Protein AF-A0A7J9ISS4-F1 (afdb_monomer)

Structure (mmCIF, N/CA/C/O backbone):
data_AF-A0A7J9ISS4-F1
#
_entry.id   AF-A0A7J9ISS4-F1
#
loop_
_atom_site.group_PDB
_atom_site.id
_atom_site.type_symbol
_atom_site.label_atom_id
_atom_site.label_alt_id
_atom_site.label_comp_id
_atom_site.label_asym_id
_atom_site.label_entity_id
_atom_site.label_seq_id
_atom_site.pdbx_PDB_ins_code
_atom_site.Cartn_x
_atom_site.Cartn_y
_atom_site.Cartn_z
_atom_site.occupancy
_atom_site.B_iso_or_equiv
_atom_site.auth_seq_id
_atom_site.auth_comp_id
_atom_site.auth_asym_id
_atom_site.auth_atom_id
_atom_site.pdbx_PDB_model_num
ATOM 1 N N . MET A 1 1 ? -11.484 10.064 2.758 1.00 53.19 1 MET A N 1
ATOM 2 C CA . MET A 1 1 ? -10.043 10.270 2.472 1.00 53.19 1 MET A CA 1
ATOM 3 C C . MET A 1 1 ? -9.366 9.026 1.893 1.00 53.19 1 MET A C 1
ATOM 5 O O . MET A 1 1 ? -8.550 9.185 0.997 1.00 53.19 1 MET A O 1
ATOM 9 N N . GLN A 1 2 ? -9.766 7.806 2.283 1.00 54.62 2 GLN A N 1
ATOM 10 C CA . GLN A 1 2 ? -9.220 6.553 1.733 1.00 54.62 2 GLN A CA 1
ATOM 11 C C . GLN A 1 2 ? -9.321 6.408 0.203 1.00 54.62 2 GLN A C 1
ATOM 13 O O . GLN A 1 2 ? -8.368 5.977 -0.433 1.00 54.62 2 GLN A O 1
ATOM 18 N N . SER A 1 3 ? -10.439 6.810 -0.412 1.00 52.31 3 SER A N 1
ATOM 19 C CA . SER A 1 3 ? -10.625 6.671 -1.866 1.00 52.31 3 SER A CA 1
ATOM 20 C C . SER A 1 3 ? -9.616 7.492 -2.674 1.00 52.31 3 SER A C 1
ATOM 22 O O . SER A 1 3 ? -9.183 7.053 -3.729 1.00 52.31 3 SER A O 1
ATOM 24 N N . ILE A 1 4 ? -9.185 8.651 -2.160 1.00 58.16 4 ILE A N 1
ATOM 25 C CA . ILE A 1 4 ? -8.138 9.477 -2.786 1.00 58.16 4 ILE A CA 1
ATOM 26 C C . ILE A 1 4 ? -6.775 8.788 -2.646 1.00 58.16 4 ILE A C 1
ATOM 28 O O . ILE A 1 4 ? -5.988 8.777 -3.589 1.00 58.16 4 ILE A O 1
ATOM 32 N N . GLY A 1 5 ? -6.532 8.162 -1.492 1.00 56.66 5 GLY A N 1
ATOM 33 C CA . GLY A 1 5 ? -5.305 7.425 -1.213 1.00 56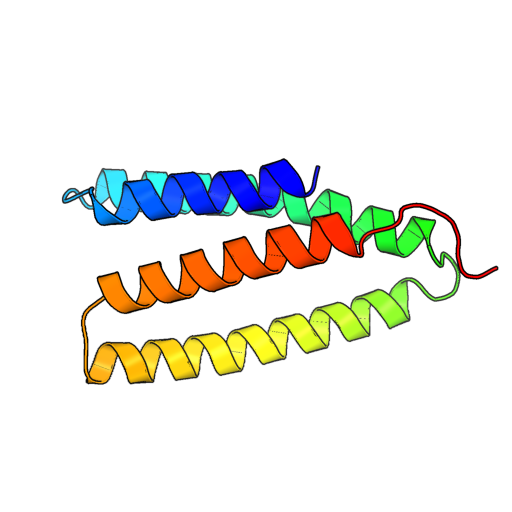.66 5 GLY A CA 1
ATOM 34 C C . GLY A 1 5 ? -5.170 6.084 -1.931 1.00 56.66 5 GLY A C 1
ATOM 35 O O . GLY A 1 5 ? -4.058 5.596 -2.029 1.00 56.66 5 GLY A O 1
ATOM 36 N N . PHE A 1 6 ? -6.249 5.514 -2.477 1.00 62.06 6 PHE A N 1
ATOM 37 C CA . PHE A 1 6 ? -6.183 4.308 -3.315 1.00 62.06 6 PHE A CA 1
ATOM 38 C C . PHE A 1 6 ? -6.308 4.595 -4.817 1.00 62.06 6 PHE A C 1
ATOM 40 O O . PHE A 1 6 ? -5.611 3.975 -5.620 1.00 62.06 6 PHE A O 1
ATOM 47 N N . LEU A 1 7 ? -7.138 5.566 -5.216 1.00 61.81 7 LEU A N 1
ATOM 48 C CA . LEU A 1 7 ? -7.291 5.934 -6.629 1.00 61.81 7 LEU A CA 1
ATOM 49 C C . LEU A 1 7 ? -6.103 6.747 -7.158 1.00 61.81 7 LEU A C 1
ATOM 51 O O . LEU A 1 7 ? -5.750 6.604 -8.326 1.00 61.81 7 LEU A O 1
ATOM 55 N N . GLY A 1 8 ? -5.468 7.566 -6.312 1.00 66.81 8 GLY A N 1
ATOM 56 C CA . GLY A 1 8 ? -4.265 8.319 -6.670 1.00 66.81 8 GLY A CA 1
ATOM 57 C C . GLY A 1 8 ? -3.112 7.407 -7.104 1.00 66.81 8 GLY A C 1
ATOM 58 O O . GLY A 1 8 ? -2.671 7.513 -8.251 1.00 66.81 8 GLY A O 1
ATOM 59 N N . PRO A 1 9 ? -2.678 6.450 -6.262 1.00 63.88 9 PRO A N 1
ATOM 60 C CA . PRO A 1 9 ? -1.641 5.490 -6.627 1.00 63.88 9 PRO A CA 1
ATOM 61 C C . PRO A 1 9 ? -1.992 4.665 -7.865 1.00 63.88 9 PRO A C 1
ATOM 63 O O . PRO A 1 9 ? -1.160 4.519 -8.754 1.00 63.88 9 PRO A O 1
ATOM 66 N N . ALA A 1 10 ? -3.236 4.185 -7.983 1.00 62.97 10 ALA A N 1
ATOM 67 C CA . ALA A 1 10 ? -3.673 3.402 -9.142 1.00 62.97 10 ALA A CA 1
ATOM 68 C C . ALA A 1 10 ? -3.575 4.193 -10.463 1.00 62.97 10 ALA A C 1
ATOM 70 O O . ALA A 1 10 ? -3.132 3.661 -11.485 1.00 62.97 10 ALA A O 1
ATOM 71 N N . PHE A 1 11 ? -3.932 5.479 -10.452 1.00 72.44 11 PHE A N 1
ATOM 72 C CA . PHE A 1 11 ? -3.801 6.347 -11.623 1.00 72.44 11 PHE A CA 1
ATOM 73 C C . PHE A 1 11 ? -2.331 6.619 -11.978 1.00 72.44 11 PHE A C 1
ATOM 75 O O . PHE A 1 11 ? -1.935 6.507 -13.137 1.00 72.44 11 PHE A O 1
ATOM 82 N N . PHE A 1 12 ? -1.489 6.926 -10.991 1.00 66.00 12 PHE A N 1
ATOM 83 C CA . PHE A 1 12 ? -0.075 7.202 -11.255 1.00 66.00 12 PHE A CA 1
ATOM 84 C C . PHE A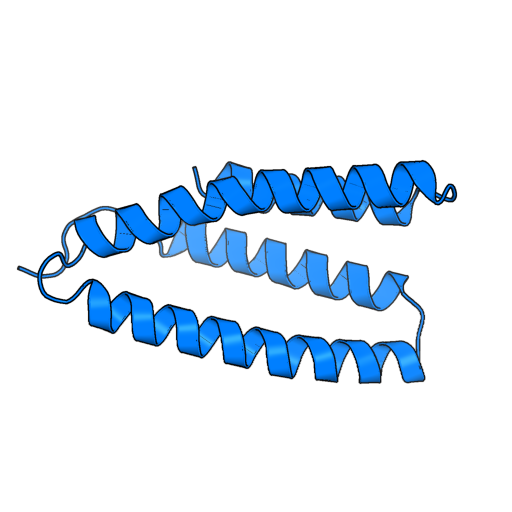 1 12 ? 0.711 5.950 -11.669 1.00 66.00 12 PHE A C 1
ATOM 86 O O . PHE A 1 12 ? 1.585 6.050 -12.529 1.00 66.00 12 PHE A O 1
ATOM 93 N N . LEU A 1 13 ? 0.378 4.771 -11.135 1.00 66.50 13 LEU A N 1
ATOM 94 C CA . LEU A 1 13 ? 0.997 3.497 -11.521 1.00 66.50 13 LEU A CA 1
ATOM 95 C C . LEU A 1 13 ? 0.573 3.033 -12.924 1.00 66.50 13 LEU A C 1
ATOM 97 O O . LEU A 1 13 ? 1.400 2.508 -13.665 1.00 66.50 13 LEU A O 1
ATOM 101 N N . THR A 1 14 ? -0.673 3.277 -13.342 1.00 68.88 14 THR A N 1
ATOM 102 C CA . THR A 1 14 ? -1.109 2.986 -14.726 1.00 68.88 14 THR A CA 1
ATOM 103 C C . THR A 1 14 ? -0.468 3.925 -15.752 1.00 68.88 14 THR A C 1
ATOM 105 O O . THR A 1 14 ? -0.153 3.503 -16.868 1.00 68.88 14 THR A O 1
ATOM 108 N N . GLN A 1 15 ? -0.211 5.183 -15.380 1.00 66.94 15 GLN A N 1
ATOM 109 C CA . GLN A 1 15 ? 0.572 6.104 -16.211 1.00 66.94 15 GLN A CA 1
ATOM 110 C C . GLN A 1 15 ? 2.064 5.748 -16.235 1.00 66.94 15 GLN A C 1
ATOM 112 O O . GLN A 1 15 ? 2.701 5.899 -17.275 1.00 66.94 15 GLN A O 1
ATOM 117 N N . LEU A 1 16 ? 2.613 5.212 -15.140 1.00 65.38 16 LEU A N 1
ATOM 118 C CA . LEU A 1 16 ? 4.007 4.766 -15.059 1.00 65.38 16 LEU A CA 1
ATOM 119 C C . LEU A 1 16 ? 4.355 3.711 -16.124 1.00 65.38 16 LEU A C 1
ATOM 121 O O . LEU A 1 16 ? 5.403 3.822 -16.752 1.00 65.38 16 LEU A O 1
ATOM 125 N N . SER A 1 17 ? 3.472 2.734 -16.367 1.00 62.78 17 SER A N 1
ATOM 126 C CA . SER A 1 17 ? 3.687 1.666 -17.366 1.00 62.78 17 SER A CA 1
ATOM 127 C C . SER A 1 17 ? 3.790 2.20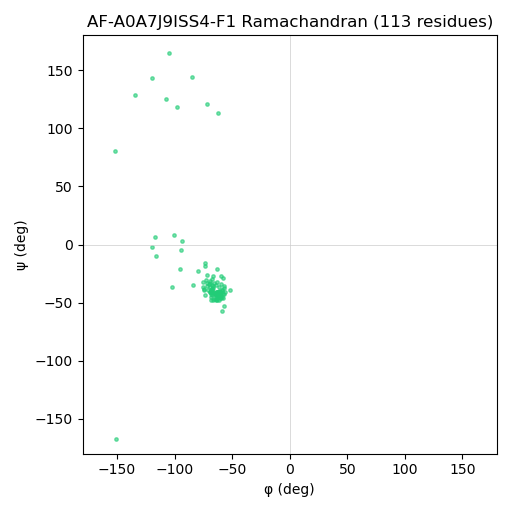0 -18.810 1.00 62.78 17 SER A C 1
ATOM 129 O O . SER A 1 17 ? 4.431 1.590 -19.659 1.00 62.78 17 SER A O 1
ATOM 131 N N . HIS A 1 18 ? 3.266 3.401 -19.091 1.00 65.94 18 HIS A N 1
ATOM 132 C CA . HIS A 1 18 ? 3.356 4.039 -20.413 1.00 65.94 18 HIS A CA 1
ATOM 133 C C . HIS A 1 18 ? 4.541 5.014 -20.564 1.00 65.94 18 HIS A C 1
ATOM 135 O O . HIS A 1 18 ? 4.770 5.560 -21.649 1.00 65.94 18 HIS A O 1
ATOM 141 N N . VAL A 1 19 ? 5.304 5.268 -19.497 1.00 67.88 19 VAL A N 1
ATOM 142 C CA . VAL A 1 19 ? 6.376 6.270 -19.483 1.00 67.88 19 VAL A CA 1
ATOM 143 C C . VAL A 1 19 ? 7.740 5.620 -19.727 1.00 67.88 19 VAL A C 1
ATOM 145 O O . VAL A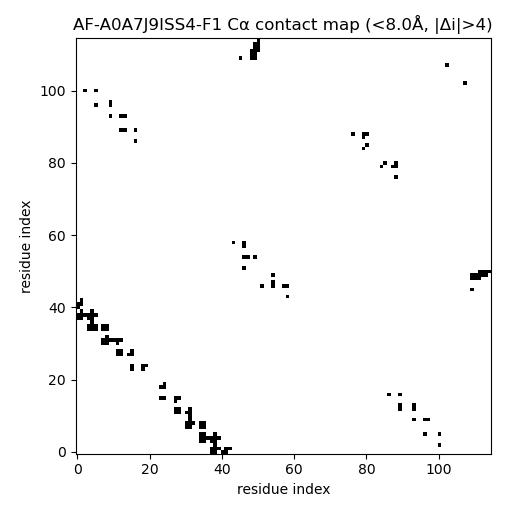 1 19 ? 8.247 4.862 -18.913 1.00 67.88 19 VAL A O 1
ATOM 148 N N . ASN A 1 20 ? 8.400 6.022 -20.816 1.00 63.81 20 ASN A N 1
ATOM 149 C CA . ASN A 1 20 ? 9.740 5.544 -21.191 1.00 63.81 20 ASN A CA 1
ATOM 150 C C . ASN A 1 20 ? 10.893 6.437 -20.676 1.00 63.81 20 ASN A C 1
ATOM 152 O O . ASN A 1 20 ? 12.057 6.198 -20.990 1.00 63.81 20 ASN A O 1
ATOM 156 N N . SER A 1 21 ? 10.588 7.494 -19.910 1.00 76.88 21 SER A N 1
ATOM 157 C CA . SER A 1 21 ? 11.576 8.450 -19.390 1.00 76.88 21 SER A CA 1
ATOM 158 C C . SER A 1 21 ? 11.797 8.269 -17.880 1.00 76.88 21 SER A C 1
ATOM 160 O O . SER A 1 21 ? 10.832 8.389 -17.119 1.00 76.88 21 SER A O 1
ATOM 162 N N . PRO A 1 22 ? 13.048 8.074 -17.411 1.00 72.12 22 PRO A N 1
ATOM 163 C CA . PRO A 1 22 ? 13.356 7.866 -15.993 1.00 72.12 22 PRO A CA 1
ATOM 164 C C . PRO A 1 22 ? 12.869 9.002 -15.084 1.00 72.12 22 PRO A C 1
ATOM 166 O O . PRO A 1 22 ? 12.386 8.757 -13.983 1.00 72.12 22 PRO A O 1
ATOM 169 N N . ALA A 1 23 ? 12.950 10.253 -15.549 1.00 76.31 23 ALA A N 1
ATOM 170 C CA . ALA A 1 23 ? 12.540 11.416 -14.762 1.00 76.31 23 ALA A CA 1
ATOM 171 C C . ALA A 1 23 ? 11.018 11.460 -14.540 1.00 76.31 23 ALA A C 1
ATOM 173 O O . ALA A 1 23 ?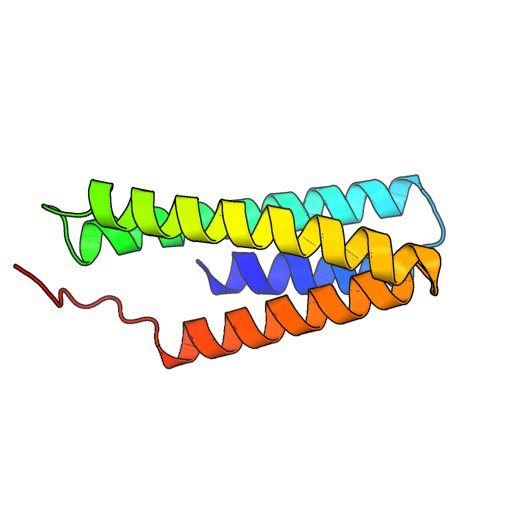 10.556 11.745 -13.436 1.00 76.31 23 ALA A O 1
ATOM 174 N N . MET A 1 24 ? 10.230 11.128 -15.569 1.00 71.88 24 MET A N 1
ATOM 175 C CA . MET A 1 24 ? 8.769 11.045 -15.445 1.00 71.88 24 MET A CA 1
ATOM 176 C C . MET A 1 24 ? 8.333 9.815 -14.648 1.00 71.88 24 MET A C 1
ATOM 178 O O . MET A 1 24 ? 7.335 9.895 -13.933 1.00 71.88 24 MET A O 1
ATOM 182 N N . ALA A 1 25 ? 9.097 8.720 -14.703 1.00 71.56 25 ALA A N 1
ATOM 183 C CA . ALA A 1 25 ? 8.833 7.544 -13.884 1.00 71.56 25 ALA A CA 1
ATOM 184 C C . ALA A 1 25 ? 8.983 7.855 -12.384 1.00 71.56 25 ALA A C 1
ATOM 186 O O . ALA A 1 25 ? 8.085 7.571 -11.591 1.00 71.56 25 ALA A O 1
ATOM 187 N N . VAL A 1 26 ? 10.071 8.532 -12.001 1.00 76.62 26 VAL A N 1
ATOM 188 C CA . VAL A 1 26 ? 10.305 8.955 -10.610 1.00 76.62 26 VAL A CA 1
ATOM 189 C C . VAL A 1 26 ? 9.230 9.934 -10.132 1.00 76.62 26 VAL A C 1
ATOM 191 O O . VAL A 1 26 ? 8.738 9.795 -9.014 1.00 76.62 26 VAL A O 1
ATOM 194 N N . LEU A 1 27 ? 8.814 10.886 -10.974 1.00 78.81 27 LEU A N 1
ATOM 195 C CA . LEU A 1 27 ? 7.727 11.810 -10.632 1.00 78.81 27 LEU A CA 1
ATOM 196 C C . LEU A 1 27 ? 6.392 11.083 -10.418 1.00 78.81 27 LEU A C 1
ATOM 198 O O . LEU A 1 27 ? 5.713 11.355 -9.432 1.00 78.81 27 LEU A O 1
ATOM 202 N N . CYS A 1 28 ? 6.034 10.127 -11.280 1.00 74.25 28 CYS A N 1
ATOM 203 C CA . CYS A 1 28 ? 4.808 9.342 -11.107 1.00 74.25 28 CYS A CA 1
ATOM 204 C C . CYS A 1 28 ? 4.852 8.489 -9.833 1.00 74.25 28 CYS A C 1
ATOM 206 O O . CYS A 1 28 ? 3.874 8.466 -9.087 1.00 74.25 28 CYS A O 1
ATOM 208 N N . MET A 1 29 ? 5.988 7.851 -9.530 1.00 72.69 29 MET A N 1
ATOM 209 C CA . MET A 1 29 ? 6.155 7.117 -8.270 1.00 72.69 29 MET A CA 1
ATOM 210 C C . MET A 1 29 ? 6.035 8.038 -7.049 1.00 72.69 29 MET A C 1
ATOM 212 O O . MET A 1 29 ? 5.330 7.704 -6.098 1.00 72.69 29 MET A O 1
ATOM 216 N N . ALA A 1 30 ? 6.652 9.222 -7.084 1.00 78.94 30 ALA A N 1
ATOM 217 C CA . ALA A 1 30 ? 6.564 10.192 -5.995 1.00 78.94 30 ALA A CA 1
ATOM 218 C C . ALA A 1 30 ? 5.124 10.691 -5.778 1.00 78.94 30 ALA A C 1
ATOM 220 O O . ALA A 1 30 ? 4.658 10.762 -4.640 1.00 78.94 30 ALA A O 1
ATOM 221 N N . CYS A 1 31 ? 4.389 10.986 -6.854 1.00 76.25 31 CYS A N 1
ATOM 222 C CA . CYS A 1 31 ? 2.984 11.395 -6.775 1.00 76.25 31 CYS A CA 1
ATOM 223 C C . CYS A 1 31 ? 2.063 10.262 -6.292 1.00 76.25 31 CYS A C 1
ATOM 225 O O . CYS A 1 31 ? 1.158 10.514 -5.491 1.00 76.25 31 CYS A O 1
ATOM 227 N N . SER A 1 32 ? 2.321 9.021 -6.716 1.00 72.56 32 SER A N 1
ATOM 228 C CA . SER A 1 32 ? 1.650 7.818 -6.206 1.00 72.56 32 SER A CA 1
ATOM 229 C C . SER A 1 32 ? 1.834 7.699 -4.692 1.00 72.56 32 SER A C 1
ATOM 231 O O . SER A 1 32 ? 0.870 7.626 -3.937 1.00 72.56 32 SER A O 1
ATOM 233 N N . GLN A 1 33 ? 3.075 7.764 -4.217 1.00 73.19 33 GLN A N 1
ATOM 234 C CA . GLN A 1 33 ? 3.380 7.602 -2.795 1.00 73.19 33 GLN A CA 1
ATOM 235 C C . GLN A 1 33 ? 2.882 8.786 -1.947 1.00 73.19 33 GLN A C 1
ATOM 237 O O . GLN A 1 33 ? 2.453 8.609 -0.808 1.00 73.19 33 GLN A O 1
ATOM 242 N N . GLY A 1 34 ? 2.859 9.991 -2.524 1.00 74.38 34 GLY A N 1
ATOM 243 C CA . GLY A 1 34 ? 2.269 11.173 -1.899 1.00 74.38 34 GLY A CA 1
ATOM 244 C C . GLY A 1 34 ? 0.750 11.079 -1.737 1.00 74.38 34 GLY A C 1
ATOM 245 O O . GLY A 1 34 ? 0.218 11.538 -0.729 1.00 74.38 34 GLY A O 1
ATOM 246 N N . THR A 1 35 ? 0.044 10.456 -2.686 1.00 69.25 35 THR A N 1
ATOM 247 C CA . THR A 1 35 ? -1.400 10.210 -2.546 1.00 69.25 35 THR A CA 1
ATOM 248 C C . THR A 1 35 ? -1.693 9.067 -1.576 1.00 69.25 35 THR A C 1
ATOM 250 O O . THR A 1 35 ? -2.606 9.206 -0.764 1.00 69.25 35 THR A O 1
ATOM 253 N N . ASP A 1 36 ? -0.876 8.012 -1.549 1.00 66.50 36 ASP A N 1
ATOM 254 C CA . ASP A 1 36 ? -0.970 6.925 -0.558 1.00 66.50 36 ASP A CA 1
ATOM 255 C C . ASP A 1 36 ? -0.870 7.440 0.896 1.00 66.50 36 ASP A C 1
ATOM 257 O O . ASP A 1 36 ? -1.623 7.012 1.773 1.00 66.50 36 ASP A O 1
ATOM 261 N N . ALA A 1 37 ? -0.054 8.472 1.147 1.00 67.75 37 ALA A N 1
ATOM 262 C CA . ALA A 1 37 ? 0.053 9.109 2.463 1.00 67.75 37 ALA A CA 1
ATOM 263 C C . ALA A 1 37 ? -1.277 9.703 2.983 1.00 67.75 37 ALA A C 1
ATOM 265 O O . ALA A 1 37 ? -1.501 9.744 4.194 1.00 67.75 37 ALA A O 1
ATOM 266 N N . PHE A 1 38 ? -2.205 10.099 2.101 1.00 65.81 38 PHE A N 1
ATOM 267 C CA . PHE A 1 38 ? -3.556 10.522 2.502 1.00 65.81 38 PHE A CA 1
ATOM 268 C C . PHE A 1 38 ? -4.456 9.347 2.922 1.00 65.81 38 PHE A C 1
ATOM 270 O O . PHE A 1 38 ? -5.455 9.561 3.609 1.00 65.81 38 PHE A O 1
ATOM 277 N N . SER A 1 39 ? -4.120 8.107 2.550 1.00 64.62 39 SER A N 1
ATOM 278 C CA . SER A 1 39 ? -4.797 6.898 3.043 1.00 64.62 39 SER A CA 1
ATOM 279 C C . SER A 1 39 ? -4.493 6.674 4.527 1.00 64.62 39 SER A C 1
ATOM 281 O O . SER A 1 39 ? -5.373 6.310 5.311 1.00 64.62 39 SER A O 1
ATOM 283 N N . GLN A 1 40 ? -3.264 6.976 4.952 1.00 64.50 40 GLN A N 1
ATOM 284 C CA . GLN A 1 40 ? -2.851 6.799 6.341 1.00 64.50 40 GLN A CA 1
ATOM 285 C C . GLN A 1 40 ? -3.692 7.635 7.315 1.00 64.50 40 GLN A C 1
ATOM 287 O O . GLN A 1 40 ? -4.122 7.107 8.338 1.00 64.50 40 GLN A O 1
ATOM 292 N N . SER A 1 41 ? -4.027 8.888 6.981 1.00 64.88 41 SER A N 1
ATOM 293 C CA . SER A 1 41 ? -4.867 9.727 7.853 1.00 64.88 41 SER A CA 1
ATOM 294 C C . SER A 1 41 ? -6.266 9.140 8.079 1.00 64.88 41 SER A C 1
ATOM 296 O O . SER A 1 41 ? -6.776 9.196 9.193 1.00 64.88 41 SER A O 1
ATOM 298 N N . GLY A 1 42 ? -6.860 8.508 7.061 1.00 63.25 42 GLY A N 1
ATOM 299 C CA . GLY A 1 42 ? -8.143 7.813 7.196 1.00 63.25 42 GLY A CA 1
ATOM 300 C C . GLY A 1 42 ? -8.050 6.556 8.060 1.00 63.25 42 GLY A C 1
ATOM 301 O O . GLY A 1 42 ? -8.930 6.304 8.880 1.00 63.25 42 GLY A O 1
ATOM 302 N N . LEU A 1 43 ? -6.956 5.801 7.933 1.00 64.12 43 LEU A N 1
ATOM 303 C CA . LEU A 1 43 ? -6.767 4.546 8.655 1.00 64.12 43 LEU A CA 1
ATOM 304 C C . LEU A 1 43 ? -6.586 4.798 10.159 1.00 64.12 43 LEU A C 1
ATOM 306 O O . LEU A 1 43 ? -7.289 4.183 10.959 1.00 64.12 43 LEU A O 1
ATOM 310 N N . TYR A 1 44 ? -5.723 5.739 10.554 1.00 63.34 44 TYR A N 1
ATOM 311 C CA . TYR A 1 44 ? -5.483 6.042 11.972 1.00 63.34 44 TYR A CA 1
ATOM 312 C C . TYR A 1 44 ? -6.706 6.648 12.672 1.00 63.34 44 TYR A C 1
ATOM 314 O O . TYR A 1 44 ? -7.010 6.245 13.796 1.00 63.34 44 TYR A O 1
ATOM 322 N N . SER A 1 45 ? -7.431 7.561 12.014 1.00 62.31 45 SER A N 1
ATOM 323 C CA . SER A 1 45 ? -8.662 8.134 12.575 1.00 62.31 45 SER A CA 1
ATOM 324 C C . SER A 1 45 ? -9.752 7.073 12.747 1.00 62.31 45 SER A C 1
ATOM 326 O O . SER A 1 45 ? -10.334 6.978 13.822 1.00 62.31 45 SER A O 1
ATOM 328 N N . ASN A 1 46 ? -9.940 6.181 11.767 1.00 64.44 46 ASN A N 1
ATOM 329 C CA . ASN A 1 46 ? -10.972 5.143 11.847 1.00 64.44 46 ASN A CA 1
ATOM 330 C C . ASN A 1 46 ? -10.726 4.137 12.992 1.00 64.44 46 ASN A C 1
ATOM 332 O O . ASN A 1 46 ? -11.664 3.687 13.641 1.00 64.44 46 ASN A O 1
ATOM 336 N N . HIS A 1 47 ? -9.465 3.804 13.295 1.00 62.94 47 HIS A N 1
ATOM 337 C CA . HIS A 1 47 ? -9.143 2.917 14.426 1.00 62.94 47 HIS A CA 1
ATOM 338 C C . HIS A 1 47 ? -9.451 3.569 15.783 1.00 62.94 47 HIS A C 1
ATOM 340 O O . HIS A 1 47 ? -9.853 2.877 16.722 1.00 62.94 47 HIS A O 1
ATOM 346 N N . GLN A 1 48 ? -9.256 4.886 15.897 1.00 59.44 48 GLN A N 1
ATOM 347 C CA . GLN A 1 48 ? -9.583 5.638 17.110 1.00 59.44 48 GLN A CA 1
ATOM 348 C C . GLN A 1 48 ? -11.090 5.847 17.271 1.00 59.44 48 GLN A C 1
ATOM 350 O O . GLN A 1 48 ? -11.588 5.728 18.392 1.00 59.44 48 GLN A O 1
ATOM 355 N N . ASP A 1 49 ? -11.804 6.095 16.172 1.00 65.44 49 ASP A N 1
ATOM 356 C CA . ASP A 1 49 ? -13.255 6.293 16.182 1.00 65.44 49 ASP A CA 1
ATOM 357 C C . ASP A 1 49 ? -14.010 4.994 16.515 1.00 65.44 49 ASP A C 1
ATOM 359 O O . ASP A 1 49 ? -14.948 5.021 17.314 1.00 65.44 49 ASP A O 1
ATOM 363 N N . ILE A 1 50 ? -13.571 3.845 15.978 1.00 63.75 50 ILE A N 1
ATOM 364 C CA . ILE A 1 50 ? -14.231 2.541 16.183 1.00 63.75 50 ILE A CA 1
ATOM 365 C C . ILE A 1 50 ? -13.982 1.963 17.582 1.00 63.75 50 ILE A C 1
ATOM 367 O O . ILE A 1 50 ? -14.890 1.360 18.152 1.00 63.75 50 ILE A O 1
ATOM 371 N N . ALA A 1 51 ? -12.768 2.094 18.129 1.00 59.84 51 ALA A N 1
ATOM 372 C CA . ALA A 1 51 ? -12.420 1.493 19.418 1.00 59.84 51 ALA A CA 1
ATOM 373 C C . ALA A 1 51 ? -11.326 2.296 20.150 1.00 59.84 51 ALA A C 1
ATOM 375 O O . ALA A 1 51 ? -10.158 1.894 20.161 1.00 59.84 51 ALA A O 1
ATOM 376 N N . PRO A 1 52 ? -11.666 3.402 20.835 1.00 63.56 52 PRO A N 1
ATOM 377 C CA . PRO A 1 52 ? -10.678 4.275 21.474 1.00 63.56 52 PRO A CA 1
ATOM 378 C C . PRO A 1 52 ? -9.826 3.549 22.530 1.00 63.56 52 PRO A C 1
ATOM 380 O O . PRO A 1 52 ? -8.626 3.808 22.639 1.00 63.56 52 PRO A O 1
ATOM 383 N N . ARG A 1 53 ? -10.407 2.577 23.250 1.00 68.06 53 ARG A N 1
ATOM 384 C CA . ARG A 1 53 ? -9.738 1.807 24.315 1.00 68.06 53 ARG A CA 1
ATOM 385 C C . ARG A 1 53 ? -8.825 0.678 23.806 1.00 68.06 53 ARG A C 1
ATOM 387 O O . ARG A 1 53 ? -7.896 0.297 24.512 1.00 68.06 53 ARG A O 1
ATOM 394 N N . TYR A 1 54 ? -9.055 0.179 22.587 1.00 70.25 54 TYR A N 1
ATOM 395 C CA . TYR A 1 54 ? -8.281 -0.907 21.954 1.00 70.25 54 TYR A CA 1
ATOM 396 C C . TYR A 1 54 ? -7.548 -0.473 20.675 1.00 70.25 54 TYR A C 1
ATOM 398 O O . TYR A 1 54 ? -6.928 -1.302 20.007 1.00 70.25 54 TYR A O 1
ATOM 406 N N . SER A 1 55 ? -7.570 0.822 20.354 1.00 66.81 55 SER A N 1
ATOM 407 C CA . SER A 1 55 ? -6.980 1.416 19.148 1.00 66.81 55 SER A CA 1
ATOM 408 C C . SER A 1 55 ? -5.514 1.021 18.946 1.00 66.81 55 SER A C 1
ATOM 410 O O . SER A 1 55 ? -5.117 0.702 17.830 1.00 66.81 55 SER A O 1
ATOM 412 N N . GLY A 1 56 ? -4.726 0.941 20.026 1.00 70.88 56 GLY A N 1
ATOM 413 C CA . GLY A 1 56 ? -3.331 0.491 19.976 1.00 70.88 56 GLY A CA 1
ATOM 414 C C . GLY A 1 56 ? -3.159 -0.984 19.591 1.00 70.88 56 GLY A C 1
ATOM 415 O O . GLY A 1 56 ? -2.249 -1.316 18.835 1.00 70.88 56 GLY A O 1
ATOM 416 N N . VAL A 1 57 ? -4.045 -1.873 20.054 1.00 77.12 57 VAL A N 1
ATOM 417 C CA . VAL A 1 57 ? -4.002 -3.310 19.715 1.00 77.12 57 VAL A CA 1
ATOM 418 C C . VAL A 1 57 ? -4.459 -3.533 18.276 1.00 77.12 57 VAL A C 1
ATOM 420 O O . VAL A 1 57 ? -3.806 -4.267 17.536 1.00 77.12 57 VAL A O 1
ATOM 423 N N . LEU A 1 58 ? -5.536 -2.860 17.858 1.00 71.25 58 LEU A N 1
ATOM 424 C CA . LEU A 1 58 ? -6.005 -2.900 16.472 1.00 71.25 58 LEU A CA 1
ATOM 425 C C . LEU A 1 58 ? -4.942 -2.352 15.517 1.00 71.25 58 LEU A C 1
ATOM 427 O O . LEU A 1 58 ? -4.662 -2.971 14.495 1.00 71.25 58 LEU A O 1
ATOM 431 N N . LEU A 1 59 ? -4.289 -1.245 15.879 1.00 75.62 59 LEU A N 1
ATOM 432 C CA . LEU A 1 59 ? -3.204 -0.689 15.081 1.00 75.62 59 LEU A CA 1
ATOM 433 C C . LEU A 1 59 ? -2.008 -1.646 14.994 1.00 75.62 59 LEU A C 1
ATOM 435 O O . LEU A 1 59 ? -1.446 -1.819 13.915 1.00 75.62 59 LEU A O 1
ATOM 439 N N . GLY A 1 60 ? -1.635 -2.290 16.104 1.00 79.00 60 GLY A N 1
ATOM 440 C CA . GLY A 1 60 ? -0.563 -3.285 16.125 1.00 79.00 60 GLY A CA 1
ATOM 441 C C . GLY A 1 60 ? -0.862 -4.496 15.235 1.00 79.00 60 GLY A C 1
ATOM 442 O O . GLY A 1 60 ? 0.004 -4.930 14.473 1.00 79.00 60 GLY A O 1
ATOM 443 N N . LEU A 1 61 ? -2.097 -5.006 15.272 1.00 82.06 61 LEU A N 1
ATOM 444 C CA . LEU A 1 61 ? -2.550 -6.098 14.403 1.00 82.06 61 LEU A CA 1
ATOM 445 C C . LEU A 1 61 ? -2.525 -5.692 12.924 1.00 82.06 61 LEU A C 1
ATOM 447 O O . LEU A 1 61 ? -1.946 -6.409 12.106 1.00 82.06 61 LEU A O 1
ATOM 451 N N . SER A 1 62 ? -3.075 -4.523 12.590 1.00 75.25 62 SER A N 1
ATOM 452 C CA . SER A 1 62 ? -3.071 -3.981 11.226 1.00 75.25 62 SER A CA 1
ATOM 453 C C . SER A 1 62 ? -1.650 -3.760 10.700 1.00 75.25 62 SER A C 1
ATOM 455 O O . SER A 1 62 ? -1.347 -4.121 9.564 1.00 75.25 62 SER A O 1
ATOM 457 N N . ASN A 1 63 ? -0.746 -3.225 11.527 1.00 80.62 63 ASN A N 1
ATOM 458 C CA . ASN A 1 63 ? 0.652 -3.024 11.148 1.00 80.62 63 ASN A CA 1
ATOM 459 C C . ASN A 1 63 ? 1.373 -4.360 10.916 1.00 80.62 63 ASN A C 1
ATOM 461 O O . ASN A 1 63 ? 2.060 -4.516 9.910 1.00 80.62 63 ASN A O 1
ATOM 465 N N . THR A 1 64 ? 1.146 -5.349 11.785 1.00 84.06 64 THR A N 1
ATOM 466 C CA . THR A 1 64 ? 1.714 -6.698 11.631 1.00 84.06 64 THR A CA 1
ATOM 467 C C . THR A 1 64 ? 1.250 -7.342 10.324 1.00 84.06 64 THR A C 1
ATOM 469 O O . THR A 1 64 ? 2.071 -7.861 9.567 1.00 84.06 64 THR A O 1
ATOM 472 N N . ALA A 1 65 ? -0.048 -7.259 10.016 1.00 82.12 65 ALA A N 1
ATOM 473 C CA . ALA A 1 65 ? -0.589 -7.735 8.747 1.00 82.12 65 ALA A CA 1
ATOM 474 C C . ALA A 1 65 ? 0.031 -6.995 7.547 1.00 82.12 65 ALA A C 1
ATOM 476 O O . ALA A 1 65 ? 0.396 -7.633 6.560 1.00 82.12 65 ALA A O 1
ATOM 477 N N . GLY A 1 66 ? 0.219 -5.675 7.652 1.00 79.94 66 GLY A N 1
ATOM 478 C CA . GLY A 1 66 ? 0.876 -4.861 6.626 1.00 79.94 66 GLY A CA 1
ATOM 479 C C . GLY A 1 66 ? 2.333 -5.261 6.376 1.00 79.94 66 GLY A C 1
ATOM 480 O O . GLY A 1 66 ? 2.742 -5.407 5.225 1.00 79.94 66 GLY A O 1
ATOM 481 N N . VAL A 1 67 ? 3.107 -5.512 7.435 1.00 84.25 67 VAL A N 1
ATOM 482 C CA . VAL A 1 67 ? 4.498 -5.982 7.316 1.00 84.25 67 VAL A CA 1
ATOM 483 C C . VAL A 1 67 ? 4.551 -7.364 6.667 1.00 84.25 67 VAL A C 1
ATOM 485 O O . VAL A 1 67 ? 5.341 -7.568 5.748 1.00 84.25 67 VAL A O 1
ATOM 488 N N . LEU A 1 68 ? 3.689 -8.298 7.082 1.00 87.06 68 LEU A N 1
ATOM 489 C CA . LEU A 1 68 ? 3.610 -9.623 6.460 1.00 87.06 68 LEU A CA 1
ATOM 490 C C . LEU A 1 68 ? 3.259 -9.522 4.972 1.00 87.06 68 LEU A C 1
ATOM 492 O O . LEU A 1 68 ? 3.933 -10.134 4.145 1.00 87.06 68 LEU A O 1
ATOM 496 N N . ALA A 1 69 ? 2.266 -8.703 4.616 1.00 81.25 69 ALA A N 1
ATOM 497 C CA . ALA A 1 69 ? 1.914 -8.444 3.223 1.00 81.25 69 ALA A CA 1
ATOM 498 C C . ALA A 1 69 ? 3.094 -7.855 2.432 1.00 81.25 69 ALA A C 1
ATOM 500 O O . ALA A 1 69 ? 3.327 -8.268 1.299 1.00 81.25 69 ALA A O 1
ATOM 501 N N . GLY A 1 70 ? 3.888 -6.963 3.034 1.00 81.44 70 GLY A N 1
ATOM 502 C CA . GLY A 1 70 ? 5.110 -6.430 2.427 1.00 81.44 70 GLY A CA 1
ATOM 503 C C . GLY A 1 70 ? 6.184 -7.497 2.186 1.00 81.44 70 GLY A C 1
ATOM 504 O O . GLY A 1 70 ? 6.783 -7.534 1.108 1.00 81.44 70 GLY A O 1
ATOM 505 N N . VAL A 1 71 ? 6.400 -8.402 3.145 1.00 87.50 71 VAL A N 1
ATOM 506 C CA . VAL A 1 71 ? 7.355 -9.520 3.019 1.00 87.50 71 VAL A CA 1
ATOM 507 C C . VAL A 1 71 ? 6.928 -10.486 1.910 1.00 87.50 71 VAL A C 1
ATOM 509 O O . VAL A 1 71 ? 7.728 -10.829 1.039 1.00 87.50 71 VAL 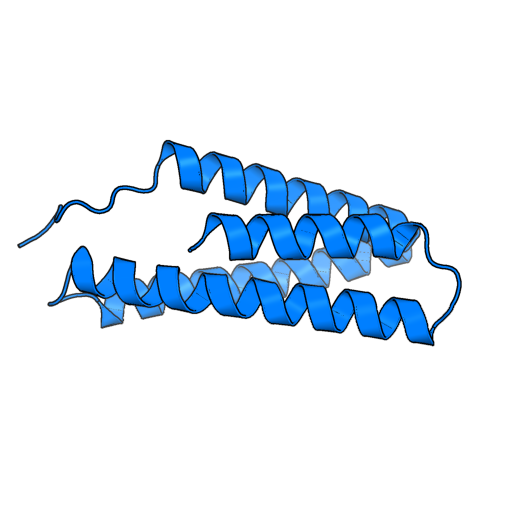A O 1
ATOM 512 N N . PHE A 1 72 ? 5.659 -10.896 1.891 1.00 86.44 72 PHE A N 1
ATOM 513 C CA . PHE A 1 72 ? 5.148 -11.771 0.833 1.00 86.44 72 PHE A CA 1
ATOM 514 C C . PHE A 1 72 ? 5.112 -11.064 -0.526 1.00 86.44 72 PHE A C 1
ATOM 516 O O . PHE A 1 72 ? 5.459 -11.672 -1.536 1.00 86.44 72 PHE A O 1
ATOM 523 N N . GLY A 1 73 ? 4.757 -9.778 -0.558 1.00 83.69 73 GLY A N 1
ATOM 524 C CA . GLY A 1 73 ? 4.717 -8.970 -1.775 1.00 83.69 73 GLY A CA 1
ATOM 525 C C . GLY A 1 73 ? 6.094 -8.791 -2.413 1.00 83.69 73 GLY A C 1
ATOM 526 O O . GLY A 1 73 ? 6.231 -8.931 -3.628 1.00 83.69 73 GLY A O 1
ATOM 527 N N . THR A 1 74 ? 7.138 -8.563 -1.611 1.00 86.19 74 THR A N 1
ATOM 528 C CA . THR A 1 74 ? 8.523 -8.491 -2.112 1.00 86.19 74 THR A CA 1
ATOM 529 C C . THR A 1 74 ? 9.025 -9.844 -2.610 1.00 86.19 74 THR A C 1
ATOM 531 O O . THR A 1 74 ? 9.606 -9.905 -3.695 1.00 86.19 74 THR A O 1
ATOM 534 N N . ALA A 1 75 ? 8.745 -10.937 -1.894 1.00 86.62 75 ALA A N 1
ATOM 535 C CA . ALA A 1 75 ? 9.083 -12.286 -2.354 1.00 86.62 75 ALA A CA 1
ATOM 536 C C . ALA A 1 75 ? 8.373 -12.646 -3.675 1.00 86.62 75 ALA A C 1
ATOM 538 O O . ALA A 1 75 ? 9.011 -13.133 -4.611 1.00 86.62 75 ALA A O 1
ATOM 539 N N . ALA A 1 76 ? 7.074 -12.349 -3.783 1.00 83.25 76 ALA A N 1
ATOM 540 C CA . ALA A 1 76 ? 6.289 -12.570 -4.995 1.00 83.25 76 ALA A CA 1
ATOM 541 C C . ALA A 1 76 ? 6.798 -11.717 -6.166 1.00 83.25 76 ALA A C 1
ATOM 543 O O . ALA A 1 76 ? 6.971 -12.233 -7.267 1.00 83.25 76 ALA A O 1
ATOM 544 N N . THR A 1 77 ? 7.118 -10.443 -5.921 1.00 82.69 77 THR A N 1
ATOM 545 C CA . THR A 1 77 ? 7.711 -9.550 -6.930 1.00 82.69 77 THR A CA 1
ATOM 546 C C . THR A 1 77 ? 9.034 -10.107 -7.450 1.00 82.69 77 THR A C 1
ATOM 548 O O . THR A 1 77 ? 9.239 -10.168 -8.660 1.00 82.69 77 THR A O 1
ATOM 551 N N . GLY A 1 78 ? 9.909 -10.579 -6.556 1.00 82.88 78 GLY A N 1
ATOM 552 C CA . GLY A 1 78 ? 11.172 -11.214 -6.938 1.00 82.88 78 GLY A CA 1
ATOM 553 C C . GLY A 1 78 ? 10.972 -12.465 -7.798 1.00 82.88 78 GLY A C 1
ATOM 554 O O . GLY A 1 78 ? 11.674 -12.644 -8.791 1.00 82.88 78 GLY A O 1
ATOM 555 N N . TYR A 1 79 ? 9.981 -13.298 -7.470 1.00 86.31 79 TYR A N 1
ATOM 556 C CA . TYR A 1 79 ? 9.659 -14.498 -8.246 1.00 86.31 79 TYR A CA 1
ATOM 557 C C . TYR A 1 79 ? 9.090 -14.175 -9.637 1.00 86.31 79 TYR A C 1
ATOM 559 O O . TYR A 1 79 ? 9.507 -14.776 -10.632 1.00 86.31 79 TYR A O 1
ATOM 567 N N . ILE A 1 80 ? 8.178 -13.199 -9.714 1.00 83.94 80 ILE A N 1
ATOM 568 C CA . ILE A 1 80 ? 7.593 -12.721 -10.976 1.00 83.94 80 ILE A CA 1
ATOM 569 C C . ILE A 1 80 ? 8.687 -12.142 -11.870 1.00 83.94 80 ILE A C 1
ATOM 571 O O . ILE A 1 80 ? 8.718 -12.435 -13.061 1.00 83.94 80 ILE A O 1
ATOM 575 N N . LEU A 1 81 ? 9.619 -11.374 -11.303 1.00 83.38 81 LEU A N 1
ATOM 576 C CA . LEU A 1 81 ? 10.690 -10.742 -12.068 1.00 83.38 81 LEU A CA 1
ATOM 577 C C . LEU A 1 81 ? 11.749 -11.740 -12.561 1.00 83.38 81 LEU A C 1
ATOM 579 O O . LEU A 1 81 ? 12.375 -11.510 -13.589 1.00 83.38 81 LEU A O 1
ATOM 583 N N . GLN A 1 82 ? 11.934 -12.868 -11.872 1.00 82.31 82 GLN A N 1
ATOM 584 C CA . GLN A 1 82 ? 12.810 -13.942 -12.357 1.00 82.31 82 GLN A CA 1
ATOM 585 C C . GLN A 1 82 ? 12.285 -14.618 -13.633 1.00 82.31 82 GLN A C 1
ATOM 587 O O . GLN A 1 82 ? 13.086 -15.141 -14.404 1.00 82.31 82 GLN A O 1
ATOM 592 N N . HIS A 1 83 ? 10.967 -14.614 -13.858 1.00 77.19 83 HIS A N 1
ATOM 593 C CA . HIS A 1 83 ? 10.322 -15.336 -14.965 1.00 77.19 83 HIS A CA 1
ATOM 594 C C . HIS A 1 83 ? 9.558 -14.421 -15.940 1.00 77.19 83 HIS A C 1
ATOM 596 O O . HIS A 1 83 ? 9.005 -14.906 -16.926 1.00 77.19 83 HIS A O 1
ATOM 602 N N . GLY A 1 84 ? 9.504 -13.114 -15.682 1.00 77.00 84 GLY A N 1
ATOM 603 C CA . GLY A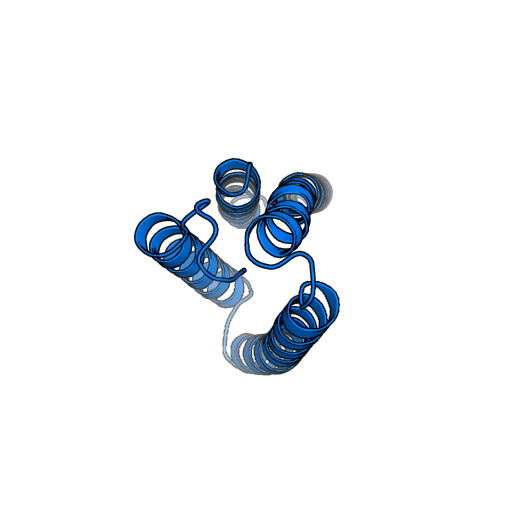 1 84 ? 8.661 -12.156 -16.395 1.00 77.00 84 GLY A CA 1
ATOM 604 C C . GLY A 1 84 ? 9.241 -10.740 -16.431 1.00 77.00 84 GLY A C 1
ATOM 605 O O . GLY A 1 84 ? 10.411 -10.522 -16.133 1.00 77.00 84 GLY A O 1
ATOM 606 N N . SER A 1 85 ? 8.414 -9.770 -16.828 1.00 79.38 85 SER A N 1
ATOM 607 C CA . SER A 1 85 ? 8.786 -8.351 -16.937 1.00 79.38 85 SER A CA 1
ATOM 608 C C . SER A 1 85 ? 8.201 -7.523 -15.788 1.00 79.38 85 SER A C 1
ATOM 610 O O . SER A 1 85 ? 7.270 -7.956 -15.107 1.00 79.38 85 SER A O 1
ATOM 612 N N . TRP A 1 86 ? 8.711 -6.304 -15.602 1.00 74.00 86 TRP A N 1
ATOM 613 C CA . TRP A 1 86 ? 8.185 -5.331 -14.637 1.00 74.00 86 TRP A CA 1
ATOM 614 C C . TRP A 1 86 ? 6.707 -4.985 -14.870 1.00 74.00 86 TRP A C 1
ATOM 616 O O . TRP A 1 86 ? 5.994 -4.742 -13.901 1.00 74.00 86 TRP A O 1
ATOM 626 N N . ASP A 1 87 ? 6.216 -5.053 -16.112 1.00 73.12 87 ASP A N 1
ATOM 627 C CA . ASP A 1 87 ? 4.789 -4.850 -16.408 1.00 73.12 87 ASP A CA 1
ATOM 628 C C . ASP A 1 87 ? 3.886 -5.844 -15.665 1.00 73.12 87 ASP A C 1
ATOM 630 O O . ASP A 1 87 ? 2.867 -5.444 -15.104 1.00 73.12 87 ASP A O 1
ATOM 634 N N . ASN A 1 88 ? 4.300 -7.111 -15.539 1.00 75.06 88 ASN A N 1
ATOM 635 C CA . ASN A 1 88 ? 3.524 -8.124 -14.813 1.00 75.06 88 ASN A CA 1
ATOM 636 C C . ASN A 1 88 ? 3.428 -7.798 -13.312 1.00 75.06 88 ASN A C 1
ATOM 638 O O . ASN A 1 88 ? 2.426 -8.090 -12.663 1.00 75.06 88 ASN A O 1
ATOM 642 N N . VAL A 1 89 ? 4.470 -7.181 -12.743 1.00 79.25 89 VAL A N 1
ATOM 643 C CA . VAL A 1 89 ? 4.486 -6.746 -11.337 1.00 79.25 89 VAL A CA 1
ATOM 644 C C . VAL A 1 89 ? 3.524 -5.575 -11.130 1.00 79.25 89 VAL A C 1
ATOM 646 O O . VAL A 1 89 ? 2.802 -5.526 -10.126 1.00 79.25 89 VAL A O 1
ATOM 649 N N . PHE A 1 90 ? 3.494 -4.635 -12.078 1.00 74.25 90 PHE A N 1
ATOM 650 C CA . PHE A 1 90 ? 2.589 -3.492 -12.024 1.00 74.25 90 PHE A CA 1
ATOM 651 C C . PHE A 1 90 ? 1.128 -3.915 -12.194 1.00 74.25 90 PHE A C 1
ATOM 653 O O . PHE A 1 90 ? 0.283 -3.449 -11.432 1.00 74.25 90 PHE A O 1
ATOM 660 N N . GLU A 1 91 ? 0.830 -4.848 -13.099 1.00 75.56 91 GLU A N 1
ATOM 661 C CA . GLU A 1 91 ? -0.527 -5.373 -13.297 1.00 75.56 91 GLU A CA 1
ATOM 662 C C . GLU A 1 91 ? -1.070 -6.068 -12.035 1.00 75.56 91 GLU A C 1
ATOM 664 O O . GLU A 1 91 ? -2.183 -5.776 -11.588 1.00 75.56 91 GLU A O 1
ATOM 669 N N . VAL A 1 92 ? -0.253 -6.907 -11.386 1.00 79.81 92 VAL A N 1
ATOM 670 C CA . VAL A 1 92 ? -0.612 -7.552 -10.109 1.00 79.81 92 VAL A CA 1
ATOM 671 C C . VAL A 1 92 ? -0.842 -6.512 -9.010 1.00 79.81 92 VAL A C 1
ATOM 673 O O . VAL A 1 92 ? -1.808 -6.616 -8.250 1.00 79.81 92 VAL A O 1
ATOM 676 N N . SER A 1 93 ? 0.006 -5.483 -8.943 1.00 75.50 93 SER A N 1
ATOM 677 C CA . SER A 1 93 ? -0.135 -4.396 -7.966 1.00 75.50 93 SER A CA 1
ATOM 678 C C . SER A 1 93 ? -1.441 -3.622 -8.170 1.00 75.50 93 SER A C 1
ATOM 680 O O . SER A 1 93 ? -2.173 -3.389 -7.207 1.00 75.50 93 SER A O 1
ATOM 682 N N . VAL A 1 94 ? -1.787 -3.282 -9.417 1.00 73.06 94 VAL A N 1
ATOM 683 C CA . VAL A 1 94 ? -3.063 -2.629 -9.762 1.00 73.06 94 VAL A CA 1
ATOM 684 C C . VAL A 1 94 ? -4.252 -3.508 -9.368 1.00 73.06 94 VAL A C 1
ATOM 686 O O . VAL A 1 94 ? -5.203 -3.007 -8.764 1.00 73.06 94 VAL A O 1
ATOM 689 N N . GLY A 1 95 ? -4.188 -4.817 -9.630 1.00 78.31 95 GLY A N 1
ATOM 690 C CA . GLY A 1 95 ? -5.219 -5.768 -9.207 1.00 78.31 95 GLY A CA 1
ATOM 691 C C . GLY A 1 95 ? -5.438 -5.769 -7.690 1.00 78.31 95 GLY A C 1
ATOM 692 O O . GLY A 1 95 ? -6.578 -5.672 -7.229 1.00 78.31 95 GLY A O 1
ATOM 693 N N . LEU A 1 96 ? -4.358 -5.798 -6.905 1.00 80.88 96 LEU A N 1
ATOM 694 C CA . LEU A 1 96 ? -4.431 -5.734 -5.441 1.00 80.88 96 LEU A CA 1
ATOM 695 C C . LEU A 1 96 ? -5.020 -4.406 -4.944 1.00 80.88 96 LEU A C 1
ATOM 697 O O . LEU A 1 96 ? -5.861 -4.417 -4.044 1.00 80.88 96 LEU A O 1
ATOM 701 N N . TYR A 1 97 ? -4.649 -3.276 -5.554 1.00 71.88 97 TYR A N 1
ATOM 702 C CA . TYR A 1 97 ? -5.223 -1.968 -5.222 1.00 71.88 97 TYR A CA 1
ATOM 703 C C . TYR A 1 97 ? -6.727 -1.892 -5.520 1.00 71.88 97 TYR A C 1
ATOM 705 O O . TYR A 1 97 ? -7.491 -1.357 -4.709 1.00 71.88 97 TYR A O 1
ATOM 713 N N . LEU A 1 98 ? -7.180 -2.450 -6.647 1.00 73.88 98 LEU A N 1
ATOM 714 C CA . LEU A 1 98 ? -8.602 -2.493 -7.001 1.00 73.88 98 LEU A CA 1
ATOM 715 C C . LEU A 1 98 ? -9.398 -3.376 -6.036 1.00 73.88 98 LEU A C 1
ATOM 717 O O . LEU A 1 98 ? -10.426 -2.937 -5.518 1.00 73.88 98 LEU A O 1
ATOM 721 N N . VAL A 1 99 ? -8.904 -4.580 -5.730 1.00 80.75 99 VAL A N 1
ATOM 722 C CA . VAL A 1 99 ? -9.540 -5.477 -4.750 1.00 80.75 99 VAL A CA 1
ATOM 723 C C . VAL A 1 99 ? -9.593 -4.815 -3.373 1.00 80.75 99 VAL A C 1
ATOM 725 O O . VAL A 1 99 ? -10.653 -4.800 -2.747 1.00 80.75 99 VAL A O 1
ATOM 728 N N . GLY A 1 100 ? -8.495 -4.198 -2.929 1.00 72.06 100 GLY A N 1
ATOM 729 C CA . GLY A 1 100 ? -8.445 -3.452 -1.671 1.00 72.06 100 GLY A CA 1
ATOM 730 C C . GLY A 1 100 ? -9.462 -2.310 -1.624 1.00 72.06 100 GLY A C 1
ATOM 731 O O . GLY A 1 100 ? -10.158 -2.144 -0.625 1.00 72.06 100 GLY A O 1
ATOM 732 N N . THR A 1 101 ? -9.629 -1.581 -2.730 1.00 69.06 101 THR A N 1
ATOM 733 C CA . THR A 1 101 ? -10.619 -0.499 -2.845 1.00 69.06 101 THR A CA 1
ATOM 734 C C . THR A 1 101 ? -12.053 -1.020 -2.757 1.00 69.06 101 THR A C 1
ATOM 736 O O . THR A 1 101 ? -12.888 -0.402 -2.092 1.00 69.06 101 THR A O 1
ATOM 739 N N . VAL A 1 102 ? -12.351 -2.151 -3.402 1.00 76.31 102 VAL A N 1
ATOM 740 C CA . VAL A 1 102 ? -13.681 -2.780 -3.366 1.00 76.31 102 VAL A CA 1
ATOM 741 C C . VAL A 1 102 ? -14.000 -3.286 -1.961 1.0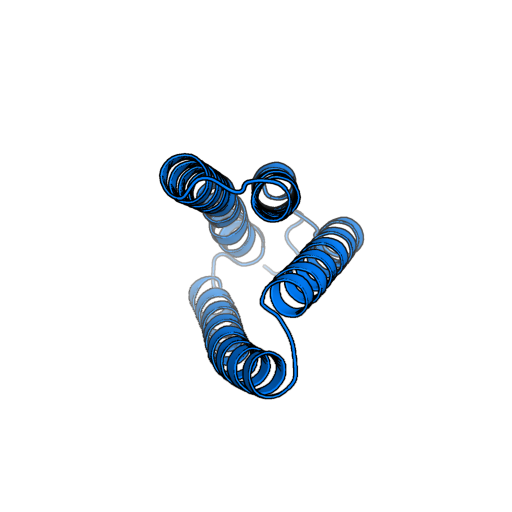0 76.31 102 VAL A C 1
ATOM 743 O O . VAL A 1 102 ? -15.062 -2.971 -1.429 1.00 76.31 102 VAL A O 1
ATOM 746 N N . VAL A 1 103 ? -13.070 -4.008 -1.330 1.00 77.50 103 VAL A N 1
ATOM 747 C CA . VAL A 1 103 ? -13.241 -4.508 0.042 1.00 77.50 103 VAL A CA 1
ATOM 748 C C . VAL A 1 103 ? -13.423 -3.347 1.016 1.00 77.50 103 VAL A C 1
ATOM 750 O O . VAL A 1 103 ? -14.329 -3.384 1.845 1.00 77.50 103 VAL A O 1
ATOM 753 N N . TRP A 1 104 ? -12.631 -2.282 0.879 1.00 68.50 104 TRP A N 1
ATOM 754 C CA . TRP A 1 104 ? -12.787 -1.095 1.711 1.00 68.50 104 TRP A CA 1
ATOM 755 C C . TRP A 1 104 ? -14.159 -0.439 1.524 1.00 68.50 104 TRP A C 1
ATOM 757 O O . TRP A 1 104 ? -14.829 -0.157 2.507 1.00 68.50 104 TRP A O 1
ATOM 767 N N . ASN A 1 105 ? -14.621 -0.224 0.290 1.00 67.25 105 ASN A N 1
ATOM 768 C CA . ASN A 1 105 ? -15.925 0.414 0.063 1.00 67.25 105 ASN A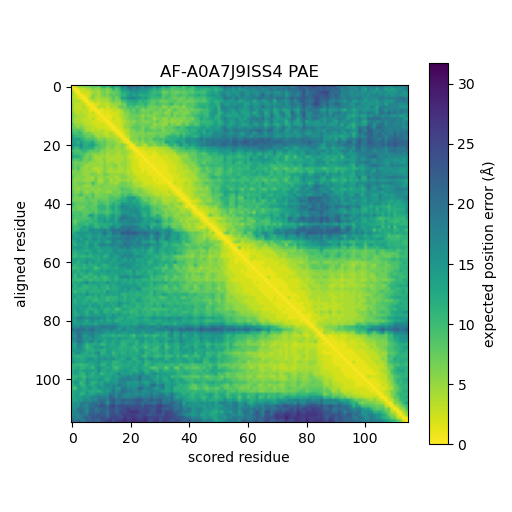 CA 1
ATOM 769 C C . ASN A 1 105 ? -17.114 -0.444 0.518 1.00 67.25 105 ASN A C 1
ATOM 771 O O . ASN A 1 105 ? -18.142 0.114 0.886 1.00 67.25 105 ASN A O 1
ATOM 775 N N . LEU A 1 106 ? -16.993 -1.774 0.485 1.00 70.94 106 LEU A N 1
ATOM 776 C CA . LEU A 1 106 ? -18.076 -2.678 0.884 1.00 70.94 106 LEU A CA 1
ATOM 777 C C . LEU A 1 106 ? -18.130 -2.929 2.396 1.00 70.94 106 LEU A C 1
ATOM 779 O O . LEU A 1 106 ? -19.220 -3.106 2.932 1.00 70.94 106 LEU A O 1
ATOM 783 N N . PHE A 1 107 ? -16.979 -2.973 3.073 1.00 67.94 107 PHE A N 1
ATOM 784 C CA . PHE A 1 107 ? -16.889 -3.413 4.472 1.00 67.94 107 PHE A CA 1
ATOM 785 C C . PHE A 1 107 ? -16.424 -2.329 5.454 1.00 67.94 107 PHE A C 1
ATOM 787 O O . PHE A 1 107 ? -16.492 -2.547 6.663 1.00 67.94 107 PHE A O 1
ATOM 794 N N . SER A 1 108 ? -15.953 -1.168 4.987 1.00 60.69 108 SER A N 1
ATOM 795 C CA . SER A 1 108 ? -15.626 -0.050 5.877 1.00 60.69 108 SER A CA 1
ATOM 796 C C . SER A 1 108 ? -16.914 0.577 6.416 1.00 60.69 108 SER A C 1
ATOM 798 O O . SER A 1 108 ? -17.740 1.069 5.652 1.00 60.69 108 SER A O 1
ATOM 800 N N . THR A 1 109 ? -17.070 0.580 7.740 1.00 53.66 109 THR A N 1
ATOM 801 C CA . THR A 1 109 ? -18.084 1.370 8.447 1.00 53.66 109 THR A CA 1
ATOM 802 C C . THR A 1 109 ? -17.396 2.334 9.410 1.00 53.66 109 THR A C 1
ATOM 804 O O . THR A 1 109 ? -16.352 2.002 9.973 1.00 53.66 109 THR A O 1
ATOM 807 N N . GLY A 1 110 ? -17.957 3.536 9.553 1.00 51.09 110 GLY A N 1
ATOM 808 C CA . GLY A 1 110 ? -17.480 4.583 10.465 1.00 51.09 110 GLY A CA 1
ATOM 809 C C . GLY A 1 110 ? -18.287 4.676 11.763 1.00 51.09 110 GLY A C 1
ATOM 810 O O . GLY A 1 110 ? -18.131 5.636 12.512 1.00 51.09 110 GLY A O 1
ATOM 811 N N . GLU A 1 111 ? -19.190 3.727 12.016 1.00 49.12 111 GLU A N 1
ATOM 812 C CA . GLU A 1 111 ? -19.954 3.668 13.263 1.00 49.12 111 GLU A CA 1
ATOM 813 C C . GLU A 1 111 ? -19.166 2.947 14.365 1.00 49.12 111 GLU A C 1
ATOM 815 O O . GLU A 1 111 ? -18.446 1.979 14.113 1.00 49.12 111 GLU A O 1
ATOM 820 N N . LYS A 1 112 ? -19.316 3.411 15.613 1.00 41.72 112 LYS A N 1
ATOM 821 C CA . LYS A 1 112 ? -18.780 2.734 16.801 1.00 41.72 112 LYS A CA 1
ATOM 822 C C . LYS A 1 112 ? -19.426 1.359 16.940 1.00 41.72 112 LYS A C 1
ATOM 824 O O . LYS A 1 112 ? -20.616 1.263 17.220 1.00 41.72 112 LYS A O 1
ATOM 829 N N . ILE A 1 113 ? -18.632 0.304 16.777 1.00 55.81 113 ILE A N 1
ATOM 830 C CA . ILE A 1 113 ? -19.094 -1.083 16.947 1.00 55.81 113 ILE A CA 1
ATOM 831 C C . ILE A 1 113 ? -18.793 -1.602 18.367 1.00 55.81 113 ILE A C 1
ATOM 833 O O . ILE A 1 113 ? -19.435 -2.547 18.820 1.00 55.81 113 ILE A O 1
ATOM 837 N N . LEU A 1 114 ? -17.841 -0.996 19.090 1.00 49.59 114 LEU A N 1
ATOM 838 C CA . LEU A 1 114 ? -17.418 -1.426 20.429 1.00 49.59 114 LEU A CA 1
ATOM 839 C C . LEU A 1 114 ? -17.304 -0.224 21.388 1.00 49.59 114 LEU A C 1
ATOM 841 O O . LEU A 1 114 ? -16.640 0.761 21.061 1.00 49.59 114 LEU A O 1
ATOM 845 N N . ASP A 1 115 ? -17.940 -0.331 22.561 1.00 42.38 115 ASP A N 1
ATOM 846 C CA . ASP A 1 115 ? -17.810 0.594 23.708 1.00 42.38 115 ASP A CA 1
ATOM 847 C C . ASP A 1 115 ? -16.497 0.397 24.496 1.00 42.38 115 ASP A C 1
ATOM 849 O O . ASP A 1 115 ? -16.071 -0.767 24.699 1.00 42.38 115 ASP A O 1
#

Organism: NCBI:txid34283

Radius of gyration: 16.27 Å; Cα contacts (8 Å, |Δi|>4): 88; chains: 1; bounding box: 33×27×46 Å

Nearest PDB structures (foldseek):
  7t3o-assembly1_A  TM=9.179E-01  e=1.226E-03  Rattus norvegicus
  7t3n-assembly1_A  TM=9.192E-01  e=2.732E-03  Rattus norvegicus

InterPro domains:
  IPR036259 MFS transporter superfamily [G3DSA:1.20.1250.20] (2-112)
  IPR036259 MFS transporter superfamily [SSF103473] (3-107)
  IPR050382 Major Facilitator Superfamily Sodium/Anion Cotransporter [PTHR11662] (1-112)

pLDDT: mean 70.83, std 9.83, range [41.72, 87.5]

Secondary structure (DSSP, 8-state):
-HHHHHHHHHHHHHHHTT---HHHHHHHHHHHHHHHHHHHHHHHHHHHHH-TTTHHHHHHHHHHHHHHHHHHHHHHHHHHHHHS-HHHHHHHHHHHHHHHHHHHHHH---S----

Sequence (115 aa):
MQSIGFLGPAFFLTQLSHVNSPAMAVLCMACSQGTDAFSQSGLYSNHQDIAPRYSGVLLGLSNTAGVLAGVFGTAATGYILQHGSWDNVFEVSVGLYLVGTVVWNLFSTGEKILD

Mean predicted aligned error: 10.93 Å

Solvent-accessible surface area (backbone atoms only — not comparable to full-atom values): 6204 Å² total; per-residue (Å²): 94,44,67,55,15,50,51,37,27,49,52,26,52,61,50,38,78,74,49,92,46,71,70,59,34,53,50,28,52,52,53,15,54,58,25,34,56,44,25,52,60,41,53,57,51,50,40,42,64,31,27,68,93,49,27,69,58,55,49,51,52,53,49,51,53,50,52,51,49,48,55,53,49,52,53,50,46,53,55,47,49,76,78,51,53,72,66,60,51,50,54,52,49,46,51,50,51,52,52,51,50,50,52,44,71,76,68,65,74,93,63,67,82,53,136

Foldseek 3Di:
DQVQLLVQLLVLLVVLVVDPDPVSNVVSVVRNVVSVVVNVVVVLVLLCQQCVPCSVVVVVVVVVVVVVCVVVLVVVQVVCVVPHDVVVNSVVVSVVSVVVVVCCVVPDDSHHPDD